Protein AF-A0A967SVB7-F1 (afdb_monomer_lite)

Structure (mmCIF, N/CA/C/O backbone):
data_AF-A0A967SVB7-F1
#
_entry.id   AF-A0A967SVB7-F1
#
loop_
_atom_site.group_PDB
_atom_site.id
_atom_site.type_symbol
_atom_site.label_atom_id
_atom_site.label_alt_id
_atom_site.label_comp_id
_atom_site.label_asym_id
_atom_site.label_entity_id
_atom_site.label_seq_id
_atom_site.pdbx_PDB_ins_code
_atom_site.Cartn_x
_atom_site.Cartn_y
_atom_site.Cartn_z
_atom_site.occupancy
_atom_site.B_iso_or_equiv
_atom_site.auth_seq_id
_atom_site.auth_comp_id
_atom_site.auth_asym_id
_atom_site.auth_atom_id
_atom_site.pdbx_PDB_model_num
ATOM 1 N N . MET A 1 1 ? -2.937 -4.133 24.935 1.00 63.25 1 MET A N 1
ATOM 2 C CA . MET A 1 1 ? -2.718 -3.463 26.233 1.00 63.25 1 MET A CA 1
ATOM 3 C C . MET A 1 1 ? -3.943 -2.643 26.540 1.00 63.25 1 MET A C 1
ATOM 5 O O . MET A 1 1 ? -4.466 -2.030 25.616 1.00 63.25 1 MET A O 1
ATOM 9 N N . ASP A 1 2 ? -4.392 -2.662 27.787 1.00 75.62 2 ASP A N 1
ATOM 10 C CA . ASP A 1 2 ? -5.525 -1.858 28.230 1.00 75.62 2 ASP A CA 1
ATOM 11 C C . ASP A 1 2 ? -5.005 -0.743 29.146 1.00 75.62 2 ASP A C 1
ATOM 13 O O . ASP A 1 2 ? -4.386 -1.024 30.171 1.00 75.62 2 ASP A O 1
ATOM 17 N N . PHE A 1 3 ? -5.167 0.512 28.723 1.00 84.94 3 PHE A N 1
ATOM 18 C CA . PHE A 1 3 ? -4.715 1.690 29.465 1.00 84.94 3 PHE A CA 1
ATOM 19 C C . PHE A 1 3 ? -5.939 2.443 29.963 1.00 84.94 3 PHE A C 1
ATOM 21 O O . PHE A 1 3 ? -6.739 2.919 29.156 1.00 84.94 3 PHE A O 1
ATOM 28 N N . GLN A 1 4 ? -6.043 2.588 31.279 1.00 88.38 4 GLN A N 1
ATOM 29 C CA . GLN A 1 4 ? -7.209 3.180 31.931 1.00 88.38 4 GLN A CA 1
ATOM 30 C C . GLN A 1 4 ? -7.107 4.714 31.995 1.00 88.38 4 GLN A C 1
ATOM 32 O O . GLN A 1 4 ? -8.123 5.402 31.984 1.00 88.38 4 GLN A O 1
ATOM 37 N N . GLU A 1 5 ? -5.888 5.272 31.974 1.00 93.56 5 GLU A N 1
ATOM 38 C CA . GLU A 1 5 ? -5.652 6.719 32.082 1.00 93.56 5 GLU A CA 1
ATOM 39 C C . GLU A 1 5 ? -4.696 7.267 31.008 1.00 93.56 5 GLU A C 1
ATOM 41 O O . GLU A 1 5 ? -3.806 6.574 30.510 1.00 93.56 5 GLU A O 1
ATOM 46 N N . LEU A 1 6 ? -4.845 8.555 30.665 1.00 89.56 6 LEU A N 1
ATOM 47 C CA . LEU A 1 6 ? -3.986 9.240 29.688 1.00 89.56 6 LEU A CA 1
ATOM 48 C C . LEU A 1 6 ? -2.516 9.271 30.129 1.00 89.56 6 LEU A C 1
ATOM 50 O O . LEU A 1 6 ? -1.627 9.071 29.304 1.00 89.56 6 LEU A O 1
ATOM 54 N N . GLN A 1 7 ? -2.264 9.477 31.423 1.00 89.69 7 GLN A N 1
ATOM 55 C CA . GLN A 1 7 ? -0.909 9.535 31.968 1.00 89.69 7 GLN A CA 1
ATOM 56 C C . GLN A 1 7 ? -0.154 8.218 31.731 1.00 89.69 7 GLN A C 1
ATOM 58 O O . GLN A 1 7 ? 0.982 8.236 31.269 1.00 89.69 7 GLN A O 1
ATOM 63 N N . GLN A 1 8 ? -0.831 7.077 31.898 1.00 89.50 8 GLN A N 1
ATOM 64 C CA . GLN A 1 8 ? -0.265 5.752 31.622 1.00 89.50 8 GLN A CA 1
ATOM 65 C C . GLN A 1 8 ? 0.143 5.591 30.151 1.00 89.50 8 GLN A C 1
ATOM 67 O O . GLN A 1 8 ? 1.189 5.014 29.861 1.00 89.50 8 GLN A O 1
ATOM 72 N N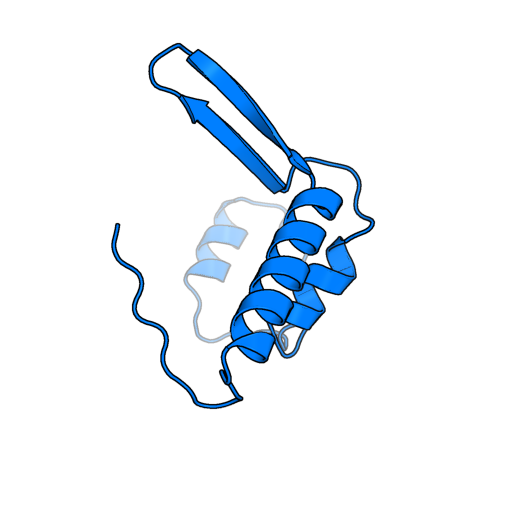 . LYS A 1 9 ? -0.649 6.132 29.214 1.00 85.00 9 LYS A N 1
ATOM 73 C CA . LYS A 1 9 ? -0.313 6.125 27.779 1.00 85.00 9 LYS A CA 1
ATOM 74 C C . LYS A 1 9 ? 0.923 6.976 27.487 1.00 85.00 9 LYS A C 1
ATOM 76 O O . LYS A 1 9 ? 1.772 6.558 26.705 1.00 85.00 9 LYS A O 1
ATOM 81 N N . ILE A 1 10 ? 1.023 8.153 28.110 1.00 86.62 10 ILE A N 1
ATOM 82 C CA . ILE A 1 10 ? 2.160 9.071 27.948 1.00 86.62 10 ILE A CA 1
ATOM 83 C C . ILE A 1 10 ? 3.441 8.434 28.490 1.00 86.62 10 ILE A C 1
ATOM 85 O O . ILE A 1 10 ? 4.463 8.438 27.803 1.00 86.62 10 ILE A O 1
ATOM 89 N N . ASP A 1 11 ? 3.382 7.860 29.689 1.00 87.69 11 ASP A N 1
ATOM 90 C CA . ASP A 1 11 ? 4.535 7.225 30.324 1.00 87.69 11 ASP A CA 1
ATOM 91 C C . ASP A 1 11 ? 4.972 5.975 29.554 1.00 87.69 11 ASP A C 1
ATOM 93 O O . ASP A 1 11 ? 6.165 5.781 29.332 1.00 87.69 11 ASP A O 1
ATOM 97 N N . TYR A 1 12 ? 4.020 5.178 29.054 1.00 84.38 12 TYR A N 1
ATOM 98 C CA . TYR A 1 12 ? 4.310 4.043 28.178 1.00 84.38 12 TYR A CA 1
ATOM 99 C C . TYR A 1 12 ? 4.984 4.475 26.868 1.00 84.38 12 TYR A C 1
ATOM 101 O O . TYR A 1 12 ? 5.997 3.896 26.489 1.00 84.38 12 TYR A O 1
ATOM 109 N N . ALA A 1 13 ? 4.474 5.514 26.199 1.00 82.00 13 ALA A N 1
ATOM 110 C CA . ALA A 1 13 ? 5.044 6.010 24.945 1.00 82.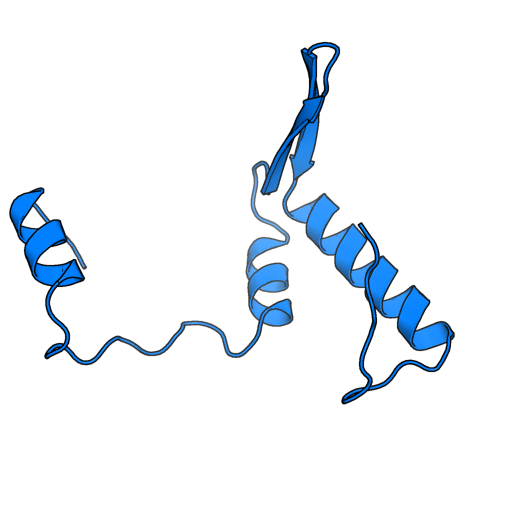00 13 ALA A CA 1
ATOM 111 C C . ALA A 1 13 ? 6.454 6.606 25.112 1.00 82.00 13 ALA A C 1
ATOM 113 O O . ALA A 1 13 ? 7.248 6.589 24.174 1.00 82.00 13 ALA A O 1
ATOM 114 N N . ARG A 1 14 ? 6.771 7.141 26.297 1.00 83.31 14 ARG A N 1
ATOM 115 C CA . ARG A 1 14 ? 8.092 7.701 26.630 1.00 83.31 14 ARG A CA 1
ATOM 116 C C . ARG A 1 14 ? 9.085 6.654 27.136 1.00 83.31 14 ARG A C 1
ATOM 118 O O . ARG A 1 14 ? 10.275 6.948 27.229 1.00 83.31 14 ARG A O 1
ATOM 125 N N . ASN A 1 15 ? 8.613 5.462 27.485 1.00 79.62 15 ASN A N 1
ATOM 126 C CA . ASN A 1 15 ? 9.429 4.403 28.055 1.00 79.62 15 ASN A CA 1
ATOM 127 C C . ASN A 1 15 ? 10.017 3.513 26.947 1.00 79.62 15 ASN A C 1
ATOM 129 O O . ASN A 1 15 ? 9.296 2.791 26.264 1.00 79.62 15 ASN A O 1
ATOM 133 N N . THR A 1 16 ? 11.342 3.535 26.803 1.00 77.31 16 THR A N 1
ATOM 134 C CA . THR A 1 16 ? 12.094 2.691 25.858 1.00 77.31 16 THR A CA 1
ATOM 135 C C . THR A 1 16 ? 12.610 1.386 26.475 1.00 77.31 16 THR A C 1
ATOM 137 O O . THR A 1 16 ? 13.182 0.561 25.768 1.00 77.31 16 THR A O 1
ATOM 140 N N . SER A 1 17 ? 12.410 1.177 27.779 1.00 82.56 17 SER A N 1
ATOM 141 C CA . SER A 1 17 ? 12.852 -0.011 28.522 1.00 82.56 17 SER A CA 1
ATOM 142 C C . SER A 1 17 ? 11.945 -1.224 28.307 1.00 82.56 17 SER A C 1
ATOM 144 O O . SER A 1 17 ? 12.333 -2.347 28.622 1.00 82.56 17 SER A O 1
ATOM 146 N N . ASN A 1 18 ? 10.729 -1.017 27.796 1.00 77.44 18 ASN A N 1
ATOM 147 C CA . ASN A 1 18 ? 9.794 -2.101 27.524 1.00 77.44 18 ASN A CA 1
ATOM 148 C C . ASN A 1 18 ? 10.087 -2.728 26.161 1.00 77.44 18 ASN A C 1
ATOM 150 O O . ASN A 1 18 ? 10.082 -2.049 25.134 1.00 77.44 18 ASN A O 1
ATOM 154 N N . GLN A 1 19 ? 10.283 -4.045 26.145 1.00 74.62 19 GLN A N 1
ATOM 155 C CA . GLN A 1 19 ? 10.403 -4.791 24.901 1.00 74.62 19 GLN A CA 1
ATOM 156 C C . GLN A 1 19 ? 9.048 -4.788 24.183 1.00 74.62 19 GLN A C 1
ATOM 158 O O . GLN A 1 19 ? 8.052 -5.294 24.704 1.00 74.62 19 GLN A O 1
ATOM 163 N N . LEU A 1 20 ? 9.008 -4.188 22.994 1.00 75.69 20 LEU A N 1
ATOM 164 C CA . LEU A 1 20 ? 7.805 -4.150 22.171 1.00 75.69 20 LEU A CA 1
ATOM 165 C C . LEU A 1 20 ? 7.438 -5.562 21.705 1.00 75.69 20 LEU A C 1
ATOM 167 O O . LEU A 1 20 ? 8.305 -6.389 21.411 1.00 75.69 20 LEU A O 1
ATOM 171 N N . SER A 1 21 ? 6.136 -5.830 21.624 1.00 82.00 21 SER A N 1
ATOM 172 C CA . SER A 1 21 ? 5.638 -7.033 20.963 1.00 82.00 21 SER A CA 1
ATOM 173 C C . SER A 1 21 ? 6.083 -7.045 19.497 1.00 82.00 21 SER A C 1
ATOM 175 O O . SER A 1 21 ? 6.188 -5.975 18.889 1.00 82.00 21 SER A O 1
ATOM 177 N N . PRO A 1 22 ? 6.338 -8.229 18.915 1.00 85.44 22 PRO A N 1
ATOM 178 C CA . PRO A 1 22 ? 6.645 -8.323 17.497 1.00 85.44 22 PRO A CA 1
ATOM 179 C C . PRO A 1 22 ? 5.498 -7.740 16.671 1.00 85.44 22 PRO A C 1
ATOM 181 O O . PRO A 1 22 ? 4.328 -7.819 17.061 1.00 85.44 22 PRO A O 1
ATOM 184 N N . LEU A 1 23 ? 5.847 -7.145 15.530 1.00 85.94 23 LEU A N 1
ATOM 185 C CA . LEU A 1 23 ? 4.848 -6.682 14.578 1.00 85.94 23 LEU A CA 1
ATOM 186 C C . LEU A 1 23 ? 4.003 -7.879 14.111 1.00 85.94 23 LEU A C 1
ATOM 188 O O . LEU A 1 23 ? 4.544 -8.970 13.926 1.00 85.94 23 LEU A O 1
ATOM 192 N N . PRO A 1 24 ? 2.686 -7.691 13.925 1.00 87.06 24 PRO A N 1
ATOM 193 C CA . PRO A 1 24 ? 1.783 -8.780 13.554 1.00 87.06 24 PRO A CA 1
ATOM 194 C C . PRO A 1 24 ? 1.972 -9.258 12.109 1.00 87.06 24 PRO A C 1
ATOM 196 O O . PRO A 1 24 ? 1.409 -10.281 11.737 1.00 87.06 24 PRO A O 1
ATOM 199 N N . VAL A 1 25 ? 2.722 -8.507 11.303 1.00 92.25 25 VAL A N 1
ATOM 200 C CA . 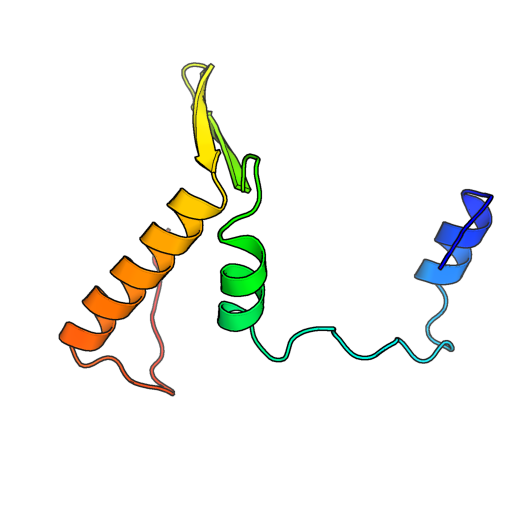VAL A 1 25 ? 2.955 -8.742 9.877 1.00 92.25 25 VAL A CA 1
ATOM 201 C C . VAL A 1 25 ? 4.419 -8.498 9.552 1.00 92.25 25 VAL A C 1
ATOM 203 O O . VAL A 1 25 ? 5.097 -7.710 10.220 1.00 92.25 25 VAL A O 1
ATOM 206 N N . SER A 1 26 ? 4.890 -9.185 8.522 1.00 88.81 26 SER A N 1
ATOM 207 C CA . SER A 1 26 ? 6.279 -9.161 8.075 1.00 88.81 26 SER A CA 1
ATOM 208 C C . SER A 1 26 ? 6.551 -8.082 7.025 1.00 88.81 26 SER A C 1
ATOM 210 O O . SER A 1 26 ? 7.659 -7.543 6.974 1.00 88.81 26 SER A O 1
ATOM 212 N N . ASP A 1 27 ? 5.539 -7.724 6.229 1.00 89.88 27 ASP A N 1
ATOM 213 C CA . ASP A 1 27 ? 5.640 -6.706 5.191 1.00 89.88 27 ASP A CA 1
ATOM 214 C C . ASP A 1 27 ? 4.328 -5.922 4.964 1.00 89.88 27 ASP A C 1
ATOM 216 O O . ASP A 1 27 ? 3.274 -6.183 5.552 1.00 89.88 27 ASP A O 1
ATOM 220 N N . ILE A 1 28 ? 4.422 -4.880 4.133 1.00 88.81 28 ILE A N 1
ATOM 221 C CA . ILE A 1 28 ? 3.287 -4.019 3.779 1.00 88.81 28 ILE A CA 1
ATOM 222 C C . ILE A 1 28 ? 2.247 -4.765 2.916 1.00 88.81 28 ILE A C 1
ATOM 224 O O . ILE A 1 28 ? 1.058 -4.601 3.188 1.00 88.81 28 ILE A O 1
ATOM 228 N N . PRO A 1 29 ? 2.617 -5.566 1.894 1.00 89.94 29 PRO A N 1
ATOM 229 C CA . PRO A 1 29 ? 1.649 -6.371 1.146 1.00 89.94 29 PRO A CA 1
ATOM 230 C C . PRO A 1 29 ? 0.756 -7.256 2.024 1.00 89.94 29 PRO A C 1
ATOM 232 O O . PRO A 1 29 ? -0.460 -7.264 1.824 1.00 89.94 29 PRO A O 1
ATOM 235 N N . GLU A 1 30 ? 1.330 -7.944 3.011 1.00 92.00 30 GLU A N 1
ATOM 236 C CA . GLU A 1 30 ? 0.614 -8.781 3.975 1.00 92.00 30 GLU A CA 1
ATOM 237 C C . GLU A 1 30 ? -0.391 -7.949 4.780 1.00 92.00 30 GLU A C 1
ATOM 239 O O . GLU A 1 30 ? -1.565 -8.316 4.888 1.00 92.00 30 GLU A O 1
ATOM 244 N N . LEU A 1 31 ? 0.032 -6.777 5.266 1.00 91.06 31 LEU A N 1
ATOM 245 C CA . LEU A 1 31 ? -0.850 -5.837 5.961 1.00 91.06 31 LEU A CA 1
ATOM 246 C C . LEU A 1 31 ? -2.035 -5.403 5.089 1.00 91.06 31 LEU A C 1
ATOM 248 O O . LEU A 1 31 ? -3.181 -5.401 5.541 1.00 91.06 31 LEU A O 1
ATOM 252 N N . LEU A 1 32 ? -1.768 -5.025 3.836 1.00 90.44 32 LEU A N 1
ATOM 253 C CA . LEU A 1 32 ? -2.803 -4.561 2.915 1.00 90.44 32 LEU A CA 1
ATOM 254 C C . LEU A 1 32 ? -3.774 -5.687 2.550 1.00 90.44 32 LEU A C 1
ATOM 256 O O . LEU A 1 32 ? -4.975 -5.445 2.460 1.00 90.44 32 LEU A O 1
ATOM 260 N N . GLN A 1 33 ? -3.284 -6.919 2.405 1.00 91.25 33 GLN A N 1
ATOM 261 C CA . GLN A 1 33 ? -4.128 -8.079 2.145 1.00 91.25 33 GLN A CA 1
ATOM 262 C C . GLN A 1 33 ? -5.047 -8.390 3.334 1.00 91.25 33 GLN A C 1
ATOM 264 O O . GLN A 1 33 ? -6.247 -8.563 3.131 1.00 91.25 33 GLN A O 1
ATOM 269 N N . GLN A 1 34 ? -4.533 -8.379 4.571 1.00 91.56 34 GLN A N 1
ATOM 270 C CA . GLN A 1 34 ? -5.339 -8.586 5.789 1.00 91.56 34 GLN A CA 1
ATOM 271 C C . GLN A 1 34 ? -6.468 -7.557 5.953 1.00 91.56 34 GLN A 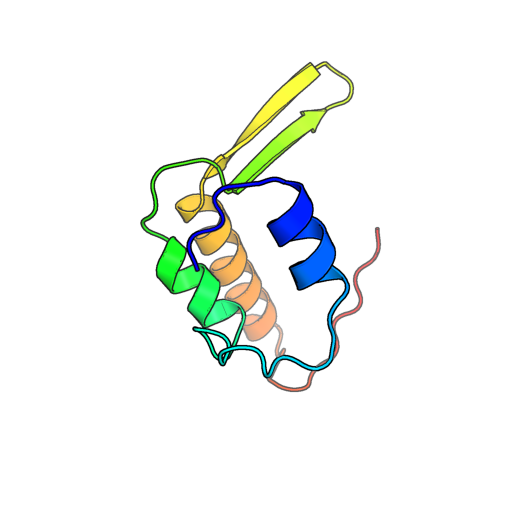C 1
ATOM 273 O O . GLN A 1 34 ? -7.440 -7.791 6.673 1.00 91.56 34 GLN A O 1
ATOM 278 N N . HIS A 1 35 ? -6.323 -6.392 5.325 1.00 88.56 35 HIS A N 1
ATOM 279 C CA . HIS A 1 35 ? -7.294 -5.309 5.382 1.00 88.56 35 HIS A CA 1
ATOM 280 C C . HIS A 1 35 ? -8.121 -5.163 4.099 1.00 88.56 35 HIS A C 1
ATOM 282 O O . HIS A 1 35 ? -9.015 -4.325 4.074 1.00 88.56 35 HIS A O 1
ATOM 288 N N . SER A 1 36 ? -7.864 -5.964 3.062 1.00 88.75 36 SER A N 1
ATOM 289 C CA . SER A 1 36 ? -8.504 -5.814 1.748 1.00 88.75 36 SER A CA 1
ATOM 290 C C . SER A 1 36 ? -10.029 -5.971 1.784 1.00 88.75 36 SER A C 1
ATOM 292 O O . SER A 1 36 ? -10.718 -5.272 1.048 1.00 88.75 36 SER A O 1
ATOM 294 N N . ASP A 1 37 ? -10.544 -6.798 2.697 1.00 88.06 37 ASP A N 1
ATOM 295 C CA . ASP A 1 37 ? -11.980 -7.037 2.887 1.00 88.06 37 ASP A CA 1
ATOM 296 C C . ASP A 1 37 ? -12.591 -6.199 4.027 1.00 88.06 37 ASP A C 1
ATOM 298 O O . ASP A 1 37 ? -13.742 -6.410 4.412 1.00 88.06 37 ASP A O 1
ATOM 302 N N . LYS A 1 38 ? -11.833 -5.268 4.623 1.00 90.94 38 LYS A N 1
ATOM 303 C CA . LYS A 1 38 ? -12.366 -4.430 5.703 1.00 90.94 38 LYS A CA 1
ATOM 304 C C . LYS A 1 38 ? -13.317 -3.382 5.153 1.00 90.94 38 LYS A C 1
ATOM 306 O O . LYS A 1 38 ? -13.001 -2.658 4.210 1.00 90.94 38 LYS A O 1
ATOM 311 N N . GLU A 1 39 ? -14.453 -3.257 5.823 1.00 89.69 39 GLU A N 1
ATOM 312 C CA . GLU A 1 39 ? -15.375 -2.156 5.592 1.00 89.69 39 GLU A CA 1
ATOM 313 C C . GLU A 1 39 ? -14.753 -0.834 6.064 1.00 89.69 39 GLU A C 1
ATOM 315 O O . GLU A 1 39 ? -14.141 -0.759 7.134 1.00 89.69 39 GLU A O 1
ATOM 320 N N . GLY A 1 40 ? -14.919 0.214 5.257 1.00 90.25 40 GLY A N 1
ATOM 321 C CA . GLY A 1 40 ? -14.479 1.569 5.574 1.00 90.25 40 GLY A CA 1
ATOM 322 C C . GLY A 1 40 ? -13.495 2.165 4.572 1.00 90.25 40 GLY A C 1
ATOM 323 O O . GLY A 1 40 ? -13.018 1.518 3.633 1.00 90.25 40 GLY A O 1
ATOM 324 N N . ASN A 1 41 ? -13.196 3.439 4.803 1.00 90.44 41 ASN A N 1
ATOM 325 C CA . ASN A 1 41 ? -12.341 4.238 3.939 1.00 90.44 41 ASN A CA 1
ATOM 326 C C . ASN A 1 41 ? -10.886 4.152 4.397 1.00 90.44 41 ASN A C 1
ATOM 328 O O . ASN A 1 41 ? -10.581 4.354 5.571 1.00 90.44 41 ASN A O 1
ATOM 332 N N . TYR A 1 42 ? -9.996 3.872 3.450 1.00 90.62 42 TYR A N 1
ATOM 333 C CA . TYR A 1 42 ? -8.554 3.942 3.639 1.00 90.62 42 TYR A CA 1
ATOM 334 C C . TYR A 1 42 ? -8.060 5.386 3.563 1.00 90.62 42 TYR A C 1
ATOM 336 O O . TYR A 1 42 ? -7.303 5.838 4.419 1.00 90.62 42 TYR A O 1
ATOM 344 N N . LEU A 1 43 ? -8.504 6.119 2.540 1.00 90.81 43 LEU A N 1
ATOM 345 C CA . LEU A 1 43 ? -8.118 7.505 2.311 1.00 90.81 43 LEU A CA 1
ATOM 346 C C . LEU A 1 43 ? -9.365 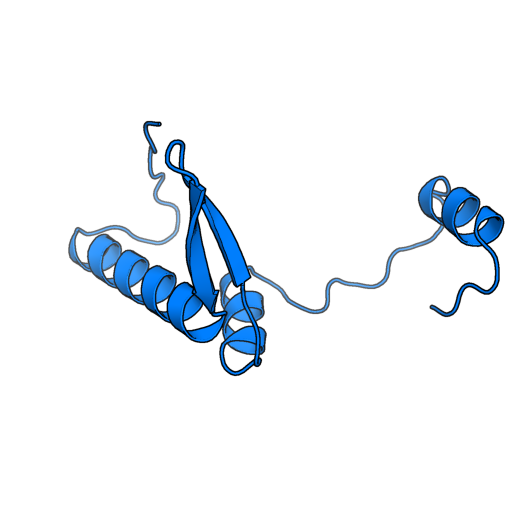8.348 2.082 1.00 90.81 43 LEU A C 1
ATOM 348 O O . LEU A 1 43 ? -10.242 7.988 1.303 1.00 90.81 43 LEU A O 1
ATOM 352 N N . THR A 1 44 ? -9.427 9.487 2.758 1.00 93.44 44 THR A N 1
ATOM 353 C CA . THR A 1 44 ? -10.357 10.568 2.433 1.00 93.44 44 THR A CA 1
ATOM 354 C C . THR A 1 44 ? -9.522 11.772 2.034 1.00 93.44 44 THR A C 1
ATOM 356 O O . THR A 1 44 ? -8.666 12.209 2.800 1.00 93.44 44 THR A O 1
ATOM 359 N N . TYR A 1 45 ? -9.747 12.272 0.826 1.00 91.75 45 TYR A N 1
ATOM 360 C CA . TYR A 1 45 ? -9.087 13.447 0.274 1.00 91.75 45 TYR A CA 1
ATOM 361 C C . TYR A 1 45 ? -10.147 14.499 -0.047 1.00 91.75 45 TYR A C 1
ATOM 363 O O . TYR A 1 45 ? -11.197 14.170 -0.597 1.00 91.75 45 TYR A O 1
ATOM 371 N N . ILE A 1 46 ? -9.875 15.746 0.324 1.00 94.62 46 ILE A N 1
ATOM 372 C CA . ILE A 1 46 ? -10.710 16.901 -0.004 1.00 94.62 46 ILE A CA 1
ATOM 373 C C . ILE A 1 46 ? -9.850 17.817 -0.868 1.00 94.62 46 ILE A C 1
ATOM 375 O O . ILE A 1 46 ? -8.740 18.171 -0.461 1.00 94.62 46 ILE A O 1
ATOM 379 N N . ASP A 1 47 ? -10.328 18.129 -2.070 1.00 93.25 47 ASP A N 1
ATOM 380 C CA . ASP A 1 47 ? -9.609 18.990 -3.008 1.00 93.25 47 ASP A CA 1
ATOM 381 C C . ASP A 1 47 ? -9.821 20.489 -2.719 1.00 93.25 47 ASP A C 1
ATOM 383 O O . ASP A 1 47 ? -10.549 20.882 -1.807 1.00 93.25 47 ASP A O 1
ATOM 387 N N . GLU A 1 48 ? -9.171 21.350 -3.505 1.00 94.69 48 GLU A N 1
ATOM 388 C CA . GLU A 1 48 ? -9.267 22.813 -3.369 1.00 94.69 48 GLU A CA 1
ATOM 389 C C . GLU A 1 48 ? -10.683 23.368 -3.612 1.00 94.69 48 GLU A C 1
ATOM 391 O O . GLU A 1 48 ? -10.980 24.492 -3.212 1.00 94.69 48 GLU A O 1
ATOM 396 N N . ASN A 1 49 ? -11.558 22.586 -4.251 1.00 96.00 49 ASN A N 1
ATOM 397 C CA . ASN A 1 49 ? -12.948 22.935 -4.538 1.00 96.00 49 ASN A CA 1
ATOM 398 C C . ASN A 1 49 ? -13.927 22.300 -3.531 1.00 96.00 49 ASN A C 1
ATOM 400 O O . ASN A 1 49 ? -15.129 22.280 -3.793 1.00 96.00 49 ASN A O 1
ATOM 404 N N . ASP A 1 50 ? -13.424 21.782 -2.405 1.00 93.31 50 ASP A N 1
ATOM 405 C CA . ASP A 1 50 ? -14.191 21.076 -1.369 1.00 93.31 50 ASP A CA 1
ATOM 406 C C . ASP A 1 50 ? -14.848 19.769 -1.859 1.00 93.31 50 ASP A C 1
ATOM 408 O O . ASP A 1 50 ? -15.779 19.239 -1.246 1.00 93.31 50 ASP A O 1
ATOM 412 N N . ASN A 1 51 ? -14.356 19.189 -2.962 1.00 95.31 51 ASN A N 1
ATOM 413 C CA . ASN A 1 51 ? -14.829 17.885 -3.407 1.00 95.31 51 ASN A CA 1
ATOM 414 C C . ASN A 1 51 ? -14.192 16.789 -2.561 1.00 95.31 51 ASN A C 1
ATOM 416 O O . ASN A 1 51 ? -12.970 16.620 -2.525 1.00 95.31 51 ASN A O 1
ATOM 420 N N . ARG A 1 52 ? -15.044 15.982 -1.933 1.00 95.56 52 ARG A N 1
ATOM 421 C CA . ARG A 1 52 ? -14.625 14.826 -1.147 1.00 95.56 52 ARG A CA 1
ATOM 422 C C . ARG A 1 52 ? -14.495 13.591 -2.030 1.00 95.56 52 ARG A C 1
ATOM 424 O O . ARG A 1 52 ? -15.469 13.137 -2.624 1.00 95.56 52 ARG A O 1
ATOM 431 N N . THR A 1 53 ? -13.303 13.012 -2.043 1.00 94.19 53 THR A N 1
ATOM 432 C CA . THR A 1 53 ? -13.021 11.700 -2.625 1.00 94.19 53 THR A CA 1
ATOM 433 C C . THR A 1 53 ? -12.692 10.720 -1.511 1.00 94.19 53 THR A C 1
ATOM 435 O O . THR A 1 53 ? -11.847 10.989 -0.655 1.00 94.19 53 THR A O 1
ATOM 438 N N . GLU A 1 54 ? -13.350 9.569 -1.531 1.00 95.81 54 GLU A N 1
ATOM 439 C CA . GLU A 1 54 ? -13.107 8.482 -0.592 1.00 95.81 54 GLU A CA 1
ATOM 440 C C . GLU A 1 54 ? -12.603 7.265 -1.351 1.00 95.81 54 GLU A C 1
ATOM 442 O O . GLU A 1 54 ? -13.113 6.939 -2.420 1.00 95.81 54 GLU A O 1
ATOM 447 N N . VAL A 1 55 ? -11.588 6.611 -0.800 1.00 94.19 55 VAL A N 1
ATOM 448 C CA . VAL A 1 55 ? -11.038 5.365 -1.327 1.00 94.19 55 VAL A CA 1
ATOM 449 C C . VAL A 1 55 ? -11.147 4.331 -0.224 1.00 94.19 55 VAL A C 1
ATOM 451 O O . VAL A 1 55 ? -10.537 4.492 0.836 1.00 94.19 55 VAL A O 1
ATOM 454 N N . SER A 1 56 ? -11.917 3.275 -0.460 1.00 95.19 56 SER A N 1
ATOM 455 C CA . SER A 1 56 ? -12.044 2.146 0.463 1.00 95.19 56 SER A CA 1
ATOM 456 C C . SER A 1 56 ? -10.751 1.334 0.566 1.00 95.19 56 SER A C 1
ATOM 458 O O . SER A 1 56 ? -9.876 1.400 -0.302 1.00 95.19 56 SER A O 1
ATOM 460 N N . TYR A 1 57 ? -10.626 0.524 1.619 1.00 93.62 57 TYR A N 1
ATOM 461 C CA . TYR A 1 57 ? -9.514 -0.428 1.736 1.00 93.62 57 TYR A CA 1
ATOM 462 C C . TYR A 1 57 ? -9.440 -1.389 0.539 1.00 93.62 57 TYR A C 1
ATOM 464 O O . TYR A 1 57 ? -8.352 -1.623 0.007 1.00 93.62 57 TYR A O 1
ATOM 472 N N . ALA A 1 58 ? -10.587 -1.887 0.073 1.00 93.00 58 ALA A N 1
ATOM 473 C CA . ALA A 1 58 ? -10.674 -2.773 -1.085 1.00 93.00 58 ALA A CA 1
ATOM 474 C C . ALA A 1 58 ? -10.199 -2.087 -2.378 1.00 93.00 58 ALA A C 1
ATOM 476 O O . ALA A 1 58 ? -9.415 -2.656 -3.145 1.00 93.00 58 ALA A O 1
ATOM 477 N N . GLU A 1 59 ? -10.636 -0.847 -2.617 1.00 94.44 59 GLU A N 1
ATOM 478 C CA . GLU A 1 59 ? -10.213 -0.063 -3.782 1.00 94.44 59 GLU A CA 1
ATOM 479 C C . GLU A 1 59 ? -8.722 0.249 -3.728 1.00 94.44 59 GLU A C 1
ATOM 481 O O . GLU A 1 59 ? -8.009 0.016 -4.707 1.00 94.44 59 GLU A O 1
ATOM 486 N N . PHE A 1 60 ? -8.227 0.707 -2.576 1.00 94.25 60 PHE A N 1
ATOM 487 C CA . PHE A 1 60 ? -6.811 0.999 -2.392 1.00 94.25 60 PHE A CA 1
ATOM 488 C C . PHE A 1 60 ? -5.946 -0.240 -2.646 1.00 94.25 60 PHE A C 1
ATOM 490 O O . PHE A 1 60 ? -4.996 -0.181 -3.430 1.00 94.25 60 PHE A O 1
ATOM 497 N N . TYR A 1 61 ? -6.310 -1.388 -2.064 1.00 94.19 61 TYR A N 1
ATOM 498 C CA . TYR A 1 61 ? -5.610 -2.651 -2.295 1.00 94.19 61 TYR A CA 1
ATOM 499 C C . TYR A 1 61 ? -5.574 -3.013 -3.784 1.00 94.19 61 TYR A C 1
ATOM 501 O O . TYR A 1 61 ? -4.513 -3.315 -4.338 1.00 94.19 61 TYR A O 1
ATOM 509 N N . LYS A 1 62 ? -6.714 -2.902 -4.473 1.00 94.38 62 LYS A N 1
ATOM 510 C CA . LYS A 1 62 ? -6.806 -3.153 -5.914 1.00 94.38 62 LYS A CA 1
ATOM 511 C C . LYS A 1 62 ? -5.900 -2.218 -6.723 1.00 94.38 62 LYS A C 1
ATOM 513 O O . LYS A 1 62 ? -5.244 -2.682 -7.658 1.00 94.38 62 LYS A O 1
ATOM 518 N N . HIS A 1 63 ? -5.829 -0.932 -6.375 1.00 94.50 63 HIS A N 1
ATOM 519 C CA . HIS A 1 63 ? -4.929 0.025 -7.025 1.00 94.50 63 HIS A CA 1
ATOM 520 C C . HIS A 1 63 ? -3.458 -0.357 -6.847 1.00 94.50 63 HIS A C 1
ATOM 522 O O . HIS A 1 63 ? -2.720 -0.389 -7.833 1.00 94.50 63 HIS A O 1
ATOM 528 N N . VAL A 1 64 ? -3.049 -0.715 -5.626 1.00 93.62 64 VAL A N 1
ATOM 529 C CA . VAL A 1 64 ? -1.674 -1.140 -5.324 1.00 93.62 64 VAL A CA 1
ATOM 530 C C . VAL A 1 64 ? -1.290 -2.380 -6.132 1.00 93.62 64 VAL A C 1
ATOM 532 O O . VAL A 1 64 ? -0.261 -2.375 -6.806 1.00 93.62 64 VAL A O 1
ATOM 535 N N . ILE A 1 65 ? -2.133 -3.418 -6.139 1.00 94.69 65 ILE A N 1
ATOM 536 C CA . ILE A 1 65 ? -1.858 -4.659 -6.880 1.00 94.69 65 ILE A CA 1
ATOM 537 C C . ILE A 1 65 ? -1.778 -4.409 -8.390 1.00 94.69 65 ILE A C 1
ATOM 539 O O . ILE A 1 65 ? -0.903 -4.953 -9.067 1.00 94.69 65 ILE A O 1
ATOM 543 N N . ASN A 1 66 ? -2.662 -3.576 -8.939 1.00 96.38 66 ASN A N 1
ATOM 544 C CA . ASN A 1 66 ? -2.630 -3.252 -10.363 1.00 96.38 66 ASN A CA 1
ATOM 545 C C . ASN A 1 66 ? -1.394 -2.426 -10.742 1.00 96.38 66 ASN A C 1
ATOM 547 O O . ASN A 1 66 ? -0.795 -2.690 -11.783 1.00 96.38 66 ASN A O 1
ATOM 551 N N . CYS A 1 67 ? -0.975 -1.487 -9.889 1.00 95.25 67 CYS A N 1
ATOM 552 C CA . CYS A 1 67 ? 0.271 -0.745 -10.070 1.00 95.25 67 CYS A CA 1
ATOM 553 C C . CYS A 1 67 ? 1.484 -1.687 -10.045 1.00 95.25 67 CYS A C 1
ATOM 555 O O . CYS A 1 67 ? 2.301 -1.666 -10.962 1.00 95.25 67 CYS A O 1
ATOM 557 N N . ALA A 1 68 ? 1.552 -2.593 -9.064 1.00 93.31 68 ALA A N 1
ATOM 558 C CA . ALA A 1 68 ? 2.625 -3.581 -8.968 1.00 93.31 68 ALA A CA 1
ATOM 559 C C . ALA A 1 68 ? 2.712 -4.467 -10.224 1.00 93.31 68 ALA A C 1
ATOM 561 O O . ALA A 1 68 ? 3.797 -4.652 -10.771 1.00 93.31 68 ALA A O 1
ATOM 562 N N . ARG A 1 69 ? 1.572 -4.952 -10.737 1.00 95.69 69 ARG A N 1
ATOM 563 C CA . ARG A 1 69 ? 1.507 -5.722 -11.995 1.00 95.69 69 ARG A CA 1
ATOM 564 C C . ARG A 1 69 ? 1.977 -4.910 -13.197 1.00 95.69 69 ARG A C 1
ATOM 566 O O . ARG A 1 69 ? 2.723 -5.419 -14.026 1.00 95.69 69 ARG A O 1
ATOM 573 N N . PHE A 1 70 ? 1.546 -3.654 -13.297 1.00 96.75 70 PHE A N 1
ATOM 574 C CA . PHE A 1 70 ? 1.974 -2.759 -14.367 1.00 96.75 70 PHE A CA 1
ATOM 575 C C . PHE A 1 70 ? 3.496 -2.578 -14.362 1.00 96.75 70 PHE A C 1
ATOM 577 O O . PHE A 1 70 ? 4.135 -2.728 -15.400 1.00 96.75 70 PHE A O 1
ATOM 584 N N . LEU A 1 71 ? 4.078 -2.317 -13.194 1.00 95.56 71 LEU A N 1
ATOM 585 C CA . LEU A 1 71 ? 5.516 -2.137 -13.018 1.00 95.56 71 LEU A CA 1
ATOM 586 C C . LEU A 1 71 ? 6.297 -3.422 -13.326 1.00 95.56 71 LEU A C 1
ATOM 588 O O . LEU A 1 71 ? 7.280 -3.380 -14.063 1.00 95.56 71 LEU A O 1
ATOM 592 N N . GLN A 1 72 ? 5.819 -4.570 -12.843 1.00 96.00 72 GLN A N 1
ATOM 593 C CA . GLN A 1 72 ? 6.414 -5.875 -13.139 1.00 96.00 72 GLN A CA 1
ATOM 594 C C . GLN A 1 72 ? 6.416 -6.173 -14.645 1.00 96.00 72 GLN A C 1
ATOM 596 O O . GLN A 1 72 ? 7.413 -6.654 -15.180 1.00 96.00 72 GLN A O 1
ATOM 601 N N . ASN A 1 73 ? 5.340 -5.818 -15.357 1.00 97.19 73 ASN A N 1
ATOM 602 C CA . ASN A 1 73 ? 5.268 -5.956 -16.814 1.00 97.19 73 ASN A CA 1
ATOM 603 C C . ASN A 1 73 ? 6.285 -5.070 -17.559 1.00 97.19 73 ASN A C 1
ATOM 605 O O . ASN A 1 73 ? 6.604 -5.359 -18.708 1.00 97.19 73 ASN A O 1
ATOM 609 N N . HIS A 1 74 ? 6.816 -4.025 -16.916 1.00 96.25 74 HIS A N 1
ATOM 610 C CA . HIS A 1 74 ? 7.891 -3.177 -17.448 1.00 96.25 74 HIS A CA 1
ATOM 611 C C . HIS A 1 74 ? 9.289 -3.632 -16.998 1.00 96.25 74 HIS A C 1
ATOM 613 O O . HIS A 1 74 ? 10.262 -2.898 -17.161 1.00 96.25 74 HIS A O 1
ATOM 619 N N . GLY A 1 75 ? 9.402 -4.847 -16.457 1.00 96.81 75 GLY A N 1
ATOM 620 C CA . GLY A 1 75 ? 10.677 -5.461 -16.095 1.00 96.81 75 GLY A CA 1
ATOM 621 C C . GLY A 1 75 ? 11.169 -5.133 -14.689 1.00 96.81 75 GLY A C 1
ATOM 622 O O . GLY A 1 75 ? 12.285 -5.520 -14.359 1.00 96.81 75 GLY A O 1
ATOM 623 N N . LEU A 1 76 ? 10.362 -4.460 -13.858 1.00 96.69 76 LEU A N 1
ATOM 624 C CA . LEU A 1 76 ? 10.719 -4.237 -12.458 1.00 96.69 76 LEU A CA 1
ATOM 625 C C . LEU A 1 76 ? 10.645 -5.533 -11.653 1.00 96.69 76 LEU A C 1
ATOM 627 O O . LEU A 1 76 ? 9.724 -6.344 -11.782 1.00 96.69 76 LEU A O 1
ATOM 631 N N . SER A 1 77 ? 11.628 -5.688 -10.783 1.00 95.62 77 SER A N 1
ATOM 632 C CA . SER A 1 77 ? 11.894 -6.882 -10.004 1.00 95.62 77 SER A CA 1
ATOM 633 C C . SER A 1 77 ? 12.293 -6.533 -8.570 1.00 95.62 77 SER A C 1
ATOM 635 O O . SER A 1 77 ? 12.477 -5.372 -8.194 1.00 95.62 77 SER A O 1
ATOM 637 N N . HIS A 1 78 ? 12.374 -7.555 -7.719 1.00 92.62 78 HIS A N 1
ATOM 638 C CA . HIS A 1 78 ? 12.771 -7.363 -6.331 1.00 92.62 78 HIS A CA 1
ATOM 639 C C . HIS A 1 78 ? 14.193 -6.788 -6.241 1.00 92.62 78 HIS A C 1
ATOM 641 O O . HIS A 1 78 ? 15.128 -7.340 -6.814 1.00 92.62 78 HIS A O 1
ATOM 647 N N . GLY A 1 79 ? 14.350 -5.710 -5.471 1.00 94.19 79 GLY A N 1
ATOM 648 C CA . GLY A 1 79 ? 15.622 -5.003 -5.298 1.00 94.19 79 GLY A CA 1
ATOM 649 C C . GLY A 1 79 ? 15.789 -3.781 -6.204 1.00 94.19 79 GLY A C 1
ATOM 650 O O . GLY A 1 79 ? 16.671 -2.959 -5.940 1.00 94.19 79 GLY A O 1
ATOM 651 N N . ASP A 1 80 ? 14.923 -3.610 -7.207 1.00 95.94 80 ASP A N 1
ATOM 652 C CA . ASP A 1 80 ? 14.937 -2.424 -8.060 1.00 95.94 80 ASP A CA 1
ATOM 653 C C . ASP A 1 80 ? 14.483 -1.172 -7.302 1.00 95.94 80 ASP A C 1
ATOM 655 O O . ASP A 1 80 ? 13.664 -1.215 -6.379 1.00 95.94 80 ASP A O 1
ATOM 659 N N . ARG A 1 81 ? 15.030 -0.021 -7.704 1.00 93.94 81 ARG A N 1
ATOM 660 C CA . ARG A 1 81 ? 14.709 1.286 -7.121 1.00 93.94 81 ARG A CA 1
ATOM 661 C C . ARG A 1 81 ? 13.807 2.061 -8.067 1.00 93.94 81 ARG A C 1
ATOM 663 O O . ARG A 1 81 ? 14.138 2.235 -9.235 1.00 93.94 81 ARG A O 1
ATOM 670 N N . ILE A 1 82 ? 12.704 2.572 -7.535 1.00 91.50 82 ILE A N 1
ATOM 671 C CA . ILE A 1 82 ? 11.745 3.391 -8.276 1.00 91.50 82 ILE A CA 1
ATOM 672 C C . ILE A 1 82 ? 11.891 4.830 -7.791 1.00 91.50 82 ILE A C 1
ATOM 674 O O . ILE A 1 82 ? 11.770 5.098 -6.597 1.00 91.50 82 ILE A O 1
ATOM 678 N N . ALA A 1 83 ? 12.159 5.753 -8.710 1.00 92.38 83 ALA A N 1
ATOM 679 C CA . ALA A 1 83 ? 12.105 7.178 -8.417 1.00 92.38 83 ALA A CA 1
ATOM 680 C C . ALA A 1 83 ? 10.666 7.678 -8.596 1.00 92.38 83 ALA A C 1
ATOM 682 O O . ALA A 1 83 ? 10.045 7.429 -9.628 1.00 92.38 83 ALA A O 1
ATOM 683 N N . THR A 1 84 ? 10.150 8.398 -7.604 1.00 89.38 84 THR A N 1
ATOM 684 C CA . THR A 1 84 ? 8.860 9.094 -7.678 1.00 89.38 84 THR A CA 1
ATOM 685 C C . THR A 1 84 ? 9.108 10.594 -7.750 1.00 89.38 84 THR A C 1
ATOM 687 O O . THR A 1 84 ? 9.955 11.106 -7.019 1.00 89.38 84 THR A O 1
ATOM 690 N N . ILE A 1 85 ? 8.375 11.296 -8.610 1.00 87.31 85 ILE A N 1
ATOM 691 C CA . ILE A 1 85 ? 8.426 12.757 -8.726 1.00 87.31 85 ILE A CA 1
ATOM 692 C C . ILE A 1 85 ? 7.058 13.278 -8.280 1.00 87.31 85 ILE A C 1
ATOM 694 O O . ILE A 1 85 ? 6.040 12.750 -8.729 1.00 87.31 85 ILE A O 1
ATOM 698 N N . SER A 1 86 ? 7.053 14.259 -7.379 1.00 57.62 86 SER A N 1
ATOM 699 C CA . SER A 1 86 ? 5.864 14.955 -6.871 1.00 57.62 86 SER A CA 1
ATOM 700 C C . SER A 1 86 ? 5.920 16.426 -7.239 1.00 57.62 86 SER A C 1
ATOM 702 O O . SER A 1 86 ? 7.005 17.005 -6.993 1.00 57.62 86 SER A O 1
#

Foldseek 3Di:
DDDPDPVVVVVVVVDPPDDDDDDPDDDDLVVLVVCLPPDDFPDWDQDPVRDIDTARSVRVNVVVVVVVVVVVVVVDDPPD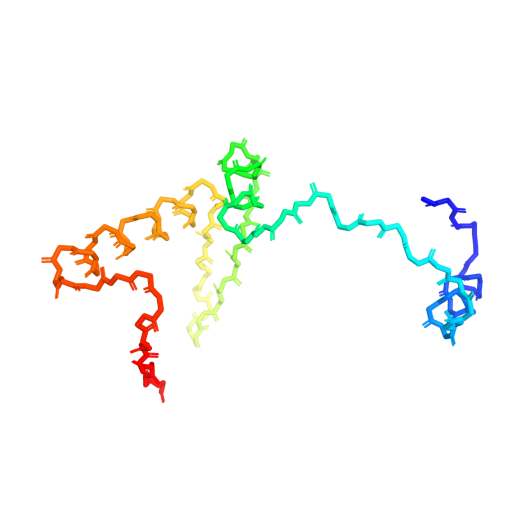DDDDDD

Secondary structure (DSSP, 8-state):
----SHHHHHHHHH--SSPPPPPS-SSHHHHHHHTTT--SEEEEEE-TT--EEEEEHHHHHHHHHHHHHHHHHTT--TT-------

Radius of gyration: 18.79 Å; chains: 1; bounding box: 31×32×50 Å

Sequence (86 aa):
MDFQELQQKIDYARNTSNQLSPLPVSDIPELLQQHSDKEGNYLTYIDENDNRTEVSYAEFYKHVINCARFLQNHGLSHGDRIATIS

pLDDT: mean 89.83, std 6.99, range [57.62, 97.19]